Protein AF-A0A8X7Z4W2-F1 (afdb_monomer)

pLDDT: mean 73.92, std 24.06, range [31.31, 98.19]

Sequence (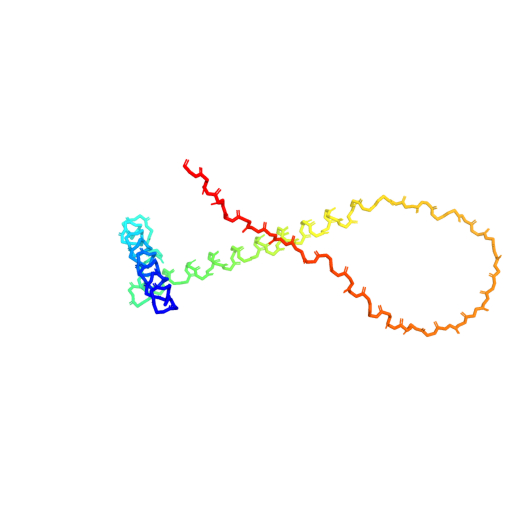113 aa):
MQLTQILNQLEAEKRHSEALNQMRKSSRSQCWWEAPVEELGLQELEQLRDALEELKRRLTKQTNKILIESSSSLPFLPVNGTGQIGNFETKPEICVASTLPHVNNFGYGHGIF

Mean predicted aligned error: 17.91 Å

Organism: Populus tomentosa (NCBI:txid118781)

Structure (mmCIF, N/CA/C/O backbone):
data_AF-A0A8X7Z4W2-F1
#
_entry.id   AF-A0A8X7Z4W2-F1
#
loop_
_atom_site.group_PDB
_atom_site.id
_atom_site.type_symbol
_atom_site.label_atom_id
_atom_site.label_alt_id
_atom_site.label_comp_id
_atom_site.label_asym_id
_atom_site.label_entity_id
_atom_site.label_seq_id
_atom_site.pdbx_PDB_ins_code
_atom_site.Cartn_x
_atom_site.Cartn_y
_atom_site.Cartn_z
_atom_site.occupancy
_atom_site.B_iso_or_equiv
_atom_site.auth_seq_id
_atom_site.auth_comp_id
_atom_site.auth_asym_id
_atom_site.auth_atom_id
_atom_site.pdbx_PDB_model_num
ATOM 1 N N . MET A 1 1 ? 18.623 14.164 30.784 1.00 75.12 1 MET A N 1
ATOM 2 C CA . MET A 1 1 ? 18.658 14.660 29.388 1.00 75.12 1 MET A CA 1
ATOM 3 C C . MET A 1 1 ? 18.141 13.636 28.370 1.00 75.12 1 MET A C 1
ATOM 5 O O . MET A 1 1 ? 17.363 14.032 27.517 1.00 75.12 1 MET A O 1
ATOM 9 N N . GLN A 1 2 ? 18.477 12.340 28.460 1.00 90.56 2 GLN A N 1
ATOM 10 C CA . GLN A 1 2 ? 18.011 11.319 27.494 1.00 90.56 2 GLN A CA 1
ATOM 11 C C . GLN A 1 2 ? 16.482 11.137 27.442 1.00 90.56 2 GLN A C 1
ATOM 13 O O . GLN A 1 2 ? 15.910 11.058 26.362 1.00 90.56 2 GLN A O 1
ATOM 18 N N . LEU A 1 3 ? 15.804 11.136 28.596 1.00 94.12 3 LEU A N 1
ATOM 19 C CA . LEU A 1 3 ? 14.343 10.990 28.655 1.00 94.12 3 LEU A CA 1
ATOM 20 C C . LEU A 1 3 ? 13.613 12.094 27.873 1.00 94.12 3 LEU A C 1
ATOM 22 O O . LEU A 1 3 ? 12.699 11.807 27.112 1.00 94.12 3 LEU A O 1
ATOM 26 N N . THR A 1 4 ? 14.052 13.346 28.016 1.00 94.81 4 THR A N 1
ATOM 27 C CA . THR A 1 4 ? 13.481 14.492 27.294 1.00 94.81 4 THR A CA 1
ATOM 28 C C . THR A 1 4 ? 13.652 14.351 25.782 1.00 94.81 4 THR A C 1
ATOM 30 O O . THR A 1 4 ? 12.727 14.641 25.035 1.00 94.81 4 THR A O 1
ATOM 33 N N . GLN A 1 5 ? 14.803 13.855 25.320 1.00 95.25 5 GLN A N 1
ATOM 34 C CA . GLN A 1 5 ? 15.042 13.608 23.894 1.00 95.25 5 GLN A CA 1
ATOM 35 C C . GLN A 1 5 ? 14.122 12.508 23.347 1.00 95.25 5 GLN A C 1
ATOM 37 O O . GLN A 1 5 ? 13.522 12.685 22.290 1.00 95.25 5 GLN A O 1
ATOM 42 N N . ILE A 1 6 ? 13.958 11.406 24.087 1.00 96.31 6 ILE A N 1
ATOM 43 C CA . ILE A 1 6 ? 13.056 10.305 23.711 1.00 96.31 6 ILE A CA 1
ATOM 44 C C . ILE A 1 6 ? 11.598 10.784 23.666 1.00 96.31 6 ILE A C 1
ATOM 46 O O . ILE A 1 6 ? 10.873 10.451 22.731 1.00 96.31 6 ILE A O 1
ATOM 50 N N . LEU A 1 7 ? 11.173 11.599 24.637 1.00 96.75 7 LEU A N 1
ATOM 51 C CA . LEU A 1 7 ? 9.829 12.184 24.657 1.00 96.75 7 LEU A CA 1
ATOM 52 C C . LEU A 1 7 ? 9.586 13.105 23.457 1.00 96.75 7 LEU A C 1
ATOM 54 O O . LEU A 1 7 ? 8.542 12.998 22.819 1.00 96.75 7 LEU A O 1
ATOM 58 N N . ASN A 1 8 ? 10.559 13.948 23.107 1.00 96.25 8 ASN A N 1
ATOM 59 C CA . ASN A 1 8 ? 10.460 14.816 21.934 1.00 96.25 8 ASN A CA 1
ATOM 60 C C . ASN A 1 8 ? 10.357 14.004 20.633 1.00 96.25 8 ASN A C 1
ATOM 62 O O . ASN A 1 8 ? 9.542 14.333 19.774 1.00 96.25 8 ASN A O 1
ATOM 66 N N . GLN A 1 9 ? 11.137 12.925 20.493 1.00 96.81 9 GLN A N 1
ATOM 67 C CA . GLN A 1 9 ? 11.053 12.040 19.326 1.00 96.81 9 GLN A CA 1
ATOM 68 C C . GLN A 1 9 ? 9.685 11.353 19.237 1.00 96.81 9 GLN A C 1
ATOM 70 O O . GLN A 1 9 ? 9.102 11.277 18.158 1.00 96.81 9 GLN A O 1
ATOM 75 N N . LEU A 1 10 ? 9.152 10.885 20.370 1.00 97.00 10 LEU A N 1
ATOM 76 C CA . LEU A 1 10 ? 7.825 10.277 20.428 1.00 97.00 10 LEU A CA 1
ATOM 77 C C . LEU A 1 10 ? 6.729 11.278 20.040 1.00 97.00 10 LEU A C 1
ATOM 79 O O . LEU A 1 10 ? 5.802 10.932 19.312 1.00 97.00 10 LEU A O 1
ATOM 83 N N . GLU A 1 11 ? 6.829 12.523 20.507 1.00 97.38 11 GLU A N 1
ATOM 84 C CA . GLU A 1 11 ? 5.876 13.572 20.154 1.00 97.38 11 GLU A CA 1
ATOM 85 C C . GLU A 1 11 ? 5.963 13.945 18.667 1.00 97.38 11 GLU A C 1
ATOM 87 O O . GLU A 1 11 ? 4.927 14.117 18.019 1.00 97.38 11 GLU A O 1
ATOM 92 N N . ALA A 1 12 ? 7.173 14.020 18.107 1.00 97.06 12 ALA A N 1
ATOM 93 C CA . ALA A 1 12 ? 7.377 14.244 16.679 1.00 97.06 12 ALA A CA 1
ATOM 94 C C . ALA A 1 12 ? 6.749 13.119 15.842 1.00 97.06 12 ALA A C 1
ATOM 96 O O . ALA A 1 12 ? 5.997 13.400 14.909 1.00 97.06 12 ALA A O 1
ATOM 97 N N . GLU A 1 13 ? 6.969 11.858 16.225 1.00 97.62 13 GLU A N 1
ATOM 98 C CA . GLU A 1 13 ? 6.376 10.701 15.548 1.00 97.62 13 GLU A CA 1
ATOM 99 C C . GLU A 1 13 ? 4.845 10.703 15.661 1.00 97.62 13 GLU A C 1
ATOM 101 O O . GLU A 1 13 ? 4.135 10.442 14.688 1.00 97.62 13 GLU A O 1
ATOM 106 N N . LYS A 1 14 ? 4.307 11.086 16.827 1.00 97.25 14 LYS A N 1
ATOM 107 C CA . LYS A 1 14 ? 2.862 11.253 17.021 1.00 97.25 14 LYS A CA 1
ATOM 108 C C . LYS A 1 14 ? 2.294 12.311 16.073 1.00 97.25 14 LYS A C 1
ATOM 110 O O . LYS A 1 14 ? 1.283 12.052 15.423 1.00 97.25 14 LYS A O 1
ATOM 115 N N . ARG A 1 15 ? 2.930 13.485 15.977 1.00 97.38 15 ARG A N 1
ATOM 116 C CA . ARG A 1 15 ? 2.488 14.554 15.063 1.00 97.38 15 ARG A CA 1
ATOM 117 C C . ARG A 1 15 ? 2.584 14.132 13.602 1.00 97.38 15 ARG A C 1
ATOM 119 O O . ARG A 1 15 ? 1.684 14.436 12.825 1.00 97.38 15 ARG A O 1
ATOM 126 N N . HIS A 1 16 ? 3.638 13.409 13.238 1.00 96.56 16 HIS A N 1
ATOM 127 C CA . HIS A 1 16 ? 3.809 12.877 11.892 1.00 96.56 16 HIS A CA 1
ATOM 128 C C . HIS A 1 16 ? 2.702 11.872 11.535 1.00 96.56 16 HIS A C 1
ATOM 130 O O . HIS A 1 16 ? 2.050 12.007 10.500 1.00 96.56 16 HIS A O 1
ATOM 136 N N . SER A 1 17 ? 2.411 10.928 12.433 1.00 95.00 17 SER A N 1
ATOM 137 C CA . SER A 1 17 ? 1.306 9.975 12.280 1.00 95.00 17 SER A CA 1
ATOM 138 C C . SER A 1 17 ? -0.053 10.674 12.142 1.00 95.00 17 SER A C 1
ATOM 140 O O . SER A 1 17 ? -0.857 10.328 11.274 1.00 95.00 17 SER A O 1
ATOM 142 N N . GLU A 1 18 ? -0.299 11.714 12.943 1.00 96.75 18 GLU A N 1
ATOM 143 C CA . GLU A 1 18 ? -1.526 12.507 12.861 1.00 96.75 18 GLU A CA 1
ATOM 144 C C . GLU A 1 18 ? -1.654 13.240 11.518 1.00 96.75 18 GLU A C 1
ATOM 146 O O . GLU A 1 18 ? -2.720 13.188 10.900 1.00 96.75 18 GLU A O 1
ATOM 151 N N . ALA A 1 19 ? -0.571 13.839 11.014 1.00 94.94 19 ALA A N 1
ATOM 152 C CA . ALA A 1 19 ? -0.548 14.483 9.702 1.00 94.94 19 ALA A CA 1
ATOM 153 C C . ALA A 1 19 ? -0.856 13.492 8.568 1.00 94.94 19 ALA A C 1
ATOM 155 O O . ALA A 1 19 ? -1.721 13.763 7.733 1.00 94.94 19 ALA A O 1
ATOM 156 N N . LEU A 1 20 ? -0.227 12.311 8.576 1.00 91.19 20 LEU A N 1
ATOM 157 C CA . LEU A 1 20 ? -0.498 11.254 7.595 1.00 91.19 20 LEU A CA 1
ATOM 158 C C . LEU A 1 20 ? -1.958 10.789 7.640 1.00 91.19 20 LEU A C 1
ATOM 160 O O . LEU A 1 20 ? -2.583 10.576 6.600 1.00 91.19 20 LEU A O 1
ATOM 164 N N . ASN A 1 21 ? -2.528 10.662 8.839 1.00 89.69 21 ASN A N 1
ATOM 165 C CA . ASN A 1 21 ? -3.929 10.296 8.999 1.00 89.69 21 ASN A CA 1
ATOM 166 C C . ASN A 1 21 ? -4.871 11.373 8.435 1.00 89.69 21 ASN A C 1
ATOM 168 O O . ASN A 1 21 ? -5.873 11.040 7.805 1.00 89.69 21 ASN A O 1
ATOM 172 N N . GLN A 1 22 ? -4.557 12.658 8.625 1.00 90.94 22 GLN A N 1
ATOM 173 C CA . GLN A 1 22 ? -5.346 13.748 8.042 1.00 90.94 22 GLN A CA 1
ATOM 174 C C . GLN A 1 22 ? -5.242 13.789 6.518 1.00 90.94 22 GLN A C 1
ATOM 176 O O . GLN A 1 22 ? -6.257 13.975 5.843 1.00 90.94 22 GLN A O 1
ATOM 181 N N . MET A 1 23 ? -4.046 13.556 5.971 1.00 88.06 23 MET A N 1
ATOM 182 C CA . MET A 1 23 ? -3.856 13.431 4.526 1.00 88.06 23 MET A CA 1
ATOM 183 C C . MET A 1 23 ? -4.736 12.313 3.963 1.00 88.06 23 MET A C 1
ATOM 185 O O . MET A 1 23 ? -5.540 12.592 3.081 1.00 88.06 23 MET A O 1
ATOM 189 N N . ARG A 1 24 ? -4.688 11.110 4.559 1.00 85.38 24 ARG A N 1
ATOM 190 C CA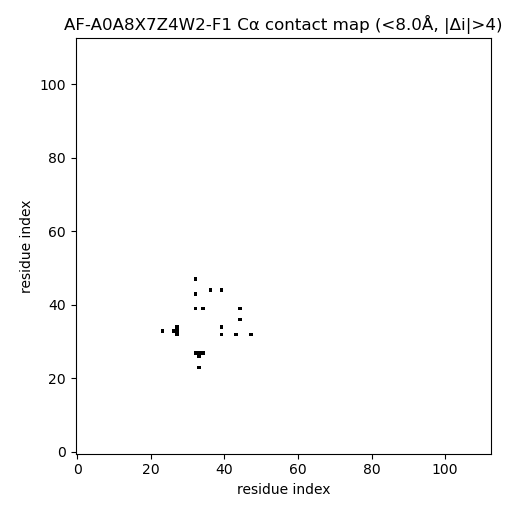 . ARG A 1 24 ? -5.517 9.956 4.158 1.00 85.38 24 ARG A CA 1
ATOM 191 C C . ARG A 1 24 ? -7.019 10.241 4.231 1.00 85.38 24 ARG A C 1
ATOM 193 O O . ARG A 1 24 ? -7.793 9.840 3.369 1.00 85.38 24 ARG A O 1
ATOM 200 N N . LYS A 1 25 ? -7.470 10.925 5.286 1.00 85.69 25 LYS A N 1
ATOM 201 C CA . LYS A 1 25 ? -8.886 11.307 5.422 1.00 85.69 25 LYS A CA 1
ATOM 202 C C . LYS A 1 25 ? -9.322 12.274 4.323 1.00 85.69 25 LYS A C 1
ATOM 204 O O . LYS A 1 25 ? -10.443 12.163 3.836 1.00 85.69 25 LYS A O 1
ATOM 209 N N . SER A 1 26 ? -8.446 13.200 3.944 1.00 86.00 26 SER A N 1
ATOM 210 C CA . SER A 1 26 ? -8.728 14.209 2.919 1.00 86.00 26 SER A CA 1
ATOM 211 C C . SER A 1 26 ? -8.791 13.588 1.520 1.00 86.00 26 SER A C 1
ATOM 213 O O . SER A 1 26 ? -9.690 13.898 0.736 1.00 86.00 26 SER A O 1
ATOM 215 N N . SER A 1 27 ? -7.880 12.663 1.225 1.00 83.31 27 SER A N 1
ATOM 216 C CA . SER A 1 27 ? -7.771 11.969 -0.061 1.00 83.31 27 SER A CA 1
ATOM 217 C C . SER A 1 27 ? -8.824 10.883 -0.278 1.00 83.31 27 SER A C 1
ATOM 219 O O . SER A 1 27 ? -9.168 10.615 -1.425 1.00 83.31 27 SER A O 1
ATOM 221 N N . ARG A 1 28 ? -9.427 10.316 0.778 1.00 78.94 28 ARG A N 1
ATOM 222 C CA . ARG A 1 28 ? -10.489 9.291 0.660 1.00 78.94 28 ARG A CA 1
ATOM 223 C C . ARG A 1 28 ? -11.690 9.737 -0.183 1.00 78.94 28 ARG A C 1
ATOM 225 O O . ARG A 1 28 ? -12.360 8.909 -0.786 1.00 78.94 28 ARG A O 1
ATOM 232 N N . SER A 1 29 ? -11.958 11.042 -0.245 1.00 78.06 29 SER A N 1
ATOM 233 C CA . SER A 1 29 ? -13.017 11.603 -1.100 1.00 78.06 29 SER A CA 1
ATOM 234 C C . SER A 1 29 ? -12.665 11.620 -2.596 1.00 78.06 29 SER A C 1
ATOM 236 O O . SER A 1 29 ? -13.558 11.704 -3.434 1.00 78.06 29 SER A O 1
ATOM 238 N N . GLN A 1 30 ? -11.375 11.545 -2.930 1.00 83.31 30 GLN A N 1
ATOM 239 C CA . GLN A 1 30 ? -10.835 11.695 -4.285 1.00 83.31 30 GLN A CA 1
ATOM 240 C C . GLN A 1 30 ? -10.248 10.386 -4.836 1.00 83.31 30 GLN A C 1
ATOM 242 O O . GLN A 1 30 ? -10.220 10.187 -6.049 1.00 83.31 30 GLN A O 1
ATOM 247 N N . CYS A 1 31 ? -9.806 9.487 -3.955 1.00 89.00 31 CYS A N 1
ATOM 248 C CA . CYS A 1 31 ? -9.111 8.250 -4.288 1.00 89.00 31 CYS A CA 1
ATOM 249 C C . CYS A 1 31 ? -9.796 7.059 -3.609 1.00 89.00 31 CYS A C 1
ATOM 251 O O . CYS A 1 31 ? -9.581 6.798 -2.427 1.00 89.00 31 CYS A O 1
ATOM 253 N N . TRP A 1 32 ? -10.589 6.301 -4.368 1.00 91.06 32 TRP A N 1
ATOM 254 C CA . TRP A 1 32 ? -11.290 5.115 -3.855 1.00 91.06 32 TRP A CA 1
ATOM 255 C C . TRP A 1 32 ? -10.330 4.040 -3.313 1.00 91.06 32 TRP A C 1
ATOM 257 O O . TRP A 1 32 ? -10.630 3.402 -2.311 1.00 91.06 32 TRP A O 1
ATOM 267 N N . TRP A 1 33 ? -9.138 3.894 -3.906 1.00 91.69 33 TRP A N 1
ATOM 268 C CA . TRP A 1 33 ? -8.128 2.900 -3.512 1.00 91.69 33 TRP A CA 1
ATOM 269 C C . TRP A 1 33 ? -7.468 3.187 -2.152 1.00 91.69 33 TRP A C 1
ATOM 271 O O . TRP A 1 33 ? -6.709 2.358 -1.655 1.00 91.69 33 TRP A O 1
ATOM 281 N N . GLU A 1 34 ? -7.740 4.346 -1.545 1.00 90.25 34 GLU A N 1
ATOM 282 C CA . GLU A 1 34 ? -7.269 4.691 -0.199 1.00 90.25 34 GLU A CA 1
ATOM 283 C C . GLU A 1 34 ? -8.208 4.217 0.922 1.00 90.25 34 GLU A C 1
ATOM 285 O O . GLU A 1 34 ? -7.899 4.390 2.107 1.00 90.25 34 GLU A O 1
ATOM 290 N N . ALA A 1 35 ? -9.354 3.624 0.573 1.00 88.75 35 ALA A N 1
ATOM 291 C CA . ALA A 1 35 ? -10.212 2.957 1.542 1.00 88.75 35 ALA A CA 1
ATOM 292 C C . ALA A 1 35 ? -9.507 1.728 2.161 1.00 88.75 35 ALA A C 1
ATOM 294 O O . ALA A 1 35 ? -8.621 1.136 1.536 1.00 88.75 35 ALA A O 1
ATOM 295 N N . PRO A 1 36 ? -9.871 1.332 3.397 1.00 87.50 36 PRO A N 1
ATOM 296 C CA . PRO A 1 36 ? -9.420 0.072 3.984 1.00 87.50 36 PRO A CA 1
ATOM 297 C C . PRO A 1 36 ? -9.683 -1.111 3.049 1.00 87.50 36 PRO A C 1
ATOM 299 O O . PRO A 1 36 ? -10.698 -1.145 2.358 1.00 87.50 36 PRO A O 1
ATOM 302 N N . VAL 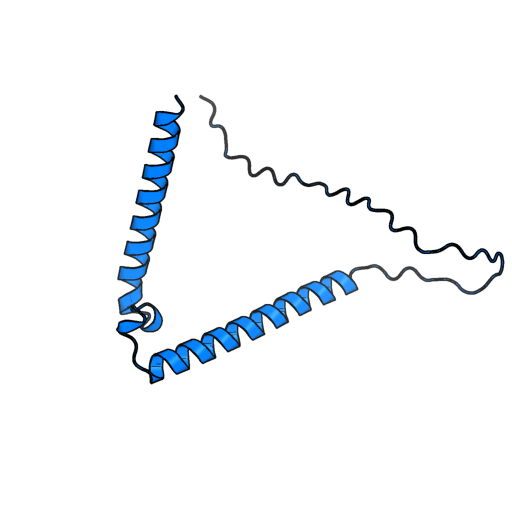A 1 37 ? -8.789 -2.101 3.054 1.00 90.00 37 VAL A N 1
ATOM 303 C CA . VAL A 1 37 ? -8.880 -3.273 2.164 1.00 90.00 37 VAL A CA 1
ATOM 304 C C . VAL A 1 37 ? -10.181 -4.044 2.392 1.00 90.00 37 VAL A C 1
ATOM 306 O O . VAL A 1 37 ? -10.743 -4.594 1.452 1.00 90.00 37 VAL A O 1
ATOM 309 N N . GLU A 1 38 ? -10.684 -4.041 3.624 1.00 92.88 38 GLU A N 1
ATOM 310 C CA . GLU A 1 38 ? -11.939 -4.676 4.025 1.00 92.88 38 GLU A CA 1
ATOM 311 C C . GLU A 1 38 ? -13.180 -3.984 3.441 1.00 92.88 38 GLU A C 1
ATOM 313 O O . GLU A 1 38 ? -14.254 -4.581 3.401 1.00 92.88 38 GLU A O 1
ATOM 318 N N . GLU A 1 39 ? -13.044 -2.728 3.013 1.00 92.44 39 GLU A N 1
ATOM 319 C CA . GLU A 1 39 ? -14.119 -1.939 2.413 1.00 92.44 39 GLU A CA 1
ATOM 320 C C . GLU A 1 39 ? -14.088 -1.956 0.876 1.00 92.44 39 GLU A C 1
ATOM 322 O O . GLU A 1 39 ? -15.046 -1.502 0.252 1.00 92.44 39 GLU A O 1
ATOM 327 N N . LEU A 1 40 ? -13.014 -2.472 0.266 1.00 93.31 40 LEU A N 1
ATOM 328 C CA . LEU A 1 40 ? -12.877 -2.560 -1.186 1.00 93.31 40 LEU A CA 1
ATOM 329 C C . LEU A 1 40 ? -13.594 -3.799 -1.734 1.00 93.31 40 LEU A C 1
ATOM 331 O O . LEU A 1 40 ? -13.449 -4.914 -1.228 1.00 93.31 40 LEU A O 1
ATOM 335 N N . GLY A 1 41 ? -14.340 -3.619 -2.821 1.00 95.81 41 GLY A N 1
ATOM 336 C CA . GLY A 1 41 ? -14.951 -4.717 -3.561 1.00 95.81 41 GLY A CA 1
ATOM 337 C C . GLY A 1 41 ? -13.915 -5.561 -4.311 1.00 95.81 41 GLY A C 1
ATOM 338 O O . GLY A 1 41 ? -12.824 -5.098 -4.642 1.00 95.81 41 GLY A O 1
ATOM 339 N N . LEU A 1 42 ? -14.273 -6.803 -4.658 1.00 96.12 42 LEU A N 1
ATOM 340 C CA . LEU A 1 42 ? -13.377 -7.710 -5.392 1.00 96.12 42 LEU A CA 1
ATOM 341 C C . LEU A 1 42 ? -12.843 -7.083 -6.690 1.00 96.12 42 LEU A C 1
ATOM 343 O O . LEU A 1 42 ? -11.647 -7.133 -6.955 1.00 96.12 42 LEU A O 1
ATOM 347 N N . GLN A 1 43 ? -13.718 -6.444 -7.466 1.00 96.25 43 GLN A N 1
ATOM 348 C CA . GLN A 1 43 ? -13.333 -5.791 -8.717 1.00 96.25 43 GLN A CA 1
ATOM 349 C C . GLN A 1 43 ? -12.340 -4.638 -8.490 1.00 96.25 43 GLN A C 1
ATOM 351 O O . GLN A 1 43 ? -11.395 -4.475 -9.257 1.00 96.25 43 GLN A O 1
ATOM 356 N N . GLU A 1 44 ? -12.541 -3.840 -7.442 1.00 95.56 44 GLU A N 1
ATOM 357 C CA . GLU A 1 44 ? -11.649 -2.731 -7.085 1.00 95.56 44 GLU A CA 1
ATOM 358 C C . GLU A 1 44 ? -10.271 -3.256 -6.670 1.00 95.56 44 GLU A C 1
ATOM 360 O O . GLU A 1 44 ? -9.245 -2.719 -7.085 1.00 95.56 44 GLU A O 1
ATOM 365 N N . LEU A 1 45 ? -10.239 -4.357 -5.915 1.00 96.38 45 LEU A N 1
ATOM 366 C CA . LEU A 1 45 ? -9.006 -5.037 -5.523 1.00 96.38 45 LEU A CA 1
ATOM 367 C C . LEU A 1 45 ? -8.247 -5.605 -6.726 1.00 96.38 45 LEU A C 1
ATOM 369 O O . LEU A 1 45 ? -7.025 -5.475 -6.796 1.00 96.38 45 LEU A O 1
ATOM 373 N N . GLU A 1 46 ? -8.946 -6.208 -7.687 1.00 97.31 46 GLU A N 1
ATOM 374 C CA . GLU A 1 46 ? -8.3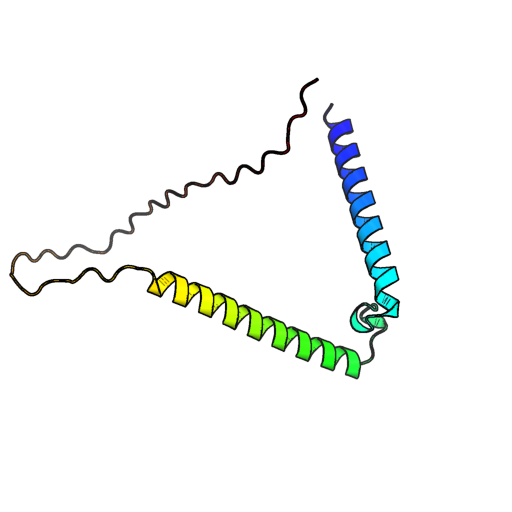38 -6.700 -8.927 1.00 97.31 46 GLU A CA 1
ATOM 375 C C . GLU A 1 46 ? -7.751 -5.555 -9.756 1.00 97.31 46 GLU A C 1
ATOM 377 O O . GLU A 1 46 ? -6.598 -5.632 -10.181 1.00 97.31 46 GLU A O 1
ATOM 382 N N . GLN A 1 47 ? -8.492 -4.454 -9.909 1.00 96.75 47 GLN A N 1
ATOM 383 C CA . GLN A 1 47 ? -8.001 -3.258 -10.596 1.00 96.75 47 GLN A CA 1
ATOM 384 C C . GLN A 1 47 ? -6.776 -2.659 -9.897 1.00 96.75 47 GLN A C 1
ATOM 386 O O . GLN A 1 47 ? -5.804 -2.285 -10.558 1.00 96.75 47 GLN A O 1
ATOM 391 N N . LEU A 1 48 ? -6.796 -2.589 -8.562 1.00 96.25 48 LEU A N 1
ATOM 392 C CA . LEU A 1 48 ? -5.678 -2.081 -7.774 1.00 96.25 48 LEU A CA 1
ATOM 393 C C . LEU A 1 48 ? -4.441 -2.976 -7.913 1.00 96.25 48 LEU A C 1
ATOM 395 O O . LEU A 1 48 ? -3.338 -2.466 -8.119 1.00 96.25 48 LEU A O 1
ATOM 399 N N . ARG A 1 49 ? -4.611 -4.302 -7.855 1.00 96.56 49 ARG A N 1
ATOM 400 C CA . ARG A 1 49 ? -3.531 -5.272 -8.084 1.00 96.56 49 ARG A CA 1
ATOM 401 C C . ARG A 1 49 ? -2.879 -5.046 -9.445 1.00 96.56 49 ARG A C 1
ATOM 403 O O . ARG A 1 49 ? -1.658 -4.914 -9.517 1.00 96.56 49 ARG A O 1
ATOM 410 N N . ASP A 1 50 ? -3.682 -4.974 -10.501 1.00 97.94 50 ASP A N 1
ATOM 411 C CA . ASP A 1 50 ? -3.177 -4.844 -11.869 1.00 97.94 50 ASP A CA 1
ATOM 412 C C . ASP A 1 50 ? -2.443 -3.507 -12.066 1.00 97.94 50 ASP A C 1
ATOM 414 O O . ASP A 1 50 ? -1.373 -3.457 -12.681 1.00 97.94 50 ASP A O 1
ATOM 418 N N . ALA A 1 51 ? -2.961 -2.421 -11.480 1.00 96.75 51 ALA A N 1
ATOM 419 C CA . ALA A 1 51 ? -2.312 -1.112 -11.496 1.00 96.75 51 ALA A CA 1
ATOM 420 C C . ALA A 1 51 ? -0.953 -1.121 -10.770 1.00 96.75 51 ALA A C 1
ATOM 422 O O . ALA A 1 51 ? 0.029 -0.569 -11.279 1.00 96.75 51 ALA A O 1
ATOM 423 N N . LEU A 1 52 ? -0.872 -1.771 -9.604 1.00 97.00 52 LEU A N 1
ATOM 424 C CA . LEU A 1 52 ? 0.372 -1.926 -8.843 1.00 97.00 52 LEU A CA 1
ATOM 425 C C . LEU A 1 52 ? 1.405 -2.780 -9.588 1.00 97.00 52 LEU A C 1
ATOM 427 O O . LEU A 1 52 ? 2.600 -2.467 -9.567 1.00 97.00 52 LEU A O 1
ATOM 431 N N . GLU A 1 53 ? 0.967 -3.831 -10.278 1.00 98.19 53 GLU A N 1
ATOM 432 C CA . GLU A 1 53 ? 1.849 -4.659 -11.097 1.00 98.19 53 GLU A CA 1
ATOM 433 C C . GLU A 1 53 ? 2.408 -3.880 -12.299 1.00 98.19 53 GLU A C 1
ATOM 435 O O . GLU A 1 53 ? 3.610 -3.948 -12.583 1.00 98.19 53 GLU A O 1
ATOM 440 N N . GLU A 1 54 ? 1.575 -3.067 -12.958 1.00 97.94 54 GLU A N 1
ATOM 441 C CA . GLU A 1 54 ? 2.020 -2.150 -14.015 1.00 97.94 54 GLU A CA 1
ATOM 442 C C . GLU A 1 54 ? 3.065 -1.162 -13.483 1.00 97.94 54 GLU A C 1
ATOM 444 O O . GLU A 1 54 ? 4.119 -0.955 -14.088 1.00 97.94 54 GLU A O 1
ATOM 449 N N . LEU A 1 55 ? 2.793 -0.557 -12.322 1.00 97.25 55 LEU A N 1
ATOM 450 C CA . LEU A 1 55 ? 3.699 0.401 -11.701 1.00 97.25 55 LEU A CA 1
ATOM 451 C C . LEU A 1 55 ? 5.058 -0.241 -11.415 1.00 97.25 55 LEU A C 1
ATOM 453 O O . LEU A 1 55 ? 6.093 0.311 -11.798 1.00 97.25 55 LEU A O 1
ATOM 457 N N . LYS A 1 56 ? 5.067 -1.438 -10.818 1.00 97.31 56 LYS A N 1
ATOM 458 C CA . LYS A 1 56 ? 6.294 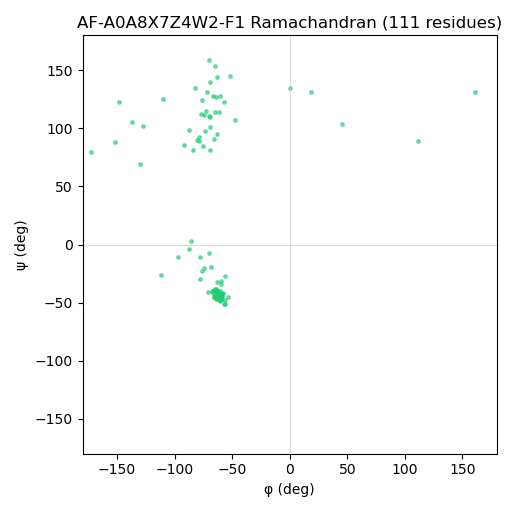-2.201 -10.561 1.00 97.31 56 LYS A CA 1
ATOM 459 C C . LYS A 1 56 ? 7.076 -2.445 -11.851 1.00 97.31 56 LYS A C 1
ATOM 461 O O . LYS A 1 56 ? 8.274 -2.170 -11.901 1.00 97.31 56 LYS A O 1
ATOM 466 N N . ARG A 1 57 ? 6.403 -2.899 -12.913 1.00 97.38 57 ARG A N 1
ATOM 467 C CA . ARG A 1 57 ? 7.021 -3.138 -14.226 1.00 97.38 57 ARG A CA 1
ATOM 468 C C . ARG A 1 57 ? 7.653 -1.870 -14.800 1.00 97.38 57 ARG A C 1
ATOM 470 O O . ARG A 1 57 ? 8.786 -1.919 -15.288 1.00 97.38 57 ARG A O 1
ATOM 477 N N . ARG A 1 58 ? 6.958 -0.730 -14.724 1.00 96.94 58 ARG A N 1
ATOM 478 C CA . ARG A 1 58 ? 7.477 0.569 -15.187 1.00 96.94 58 ARG A CA 1
ATOM 479 C C . ARG A 1 58 ? 8.716 0.999 -14.414 1.00 96.94 58 ARG A C 1
ATOM 481 O O . ARG A 1 58 ? 9.695 1.405 -15.038 1.00 96.94 58 ARG A O 1
ATOM 488 N N . LEU A 1 59 ? 8.698 0.860 -13.090 1.00 95.88 59 LEU A N 1
ATOM 489 C CA . LEU A 1 59 ? 9.840 1.198 -12.244 1.00 95.88 59 LEU A CA 1
ATOM 490 C C . LEU A 1 59 ? 11.046 0.308 -12.550 1.00 95.88 59 LEU A C 1
ATOM 492 O O . LEU A 1 59 ? 12.129 0.831 -12.788 1.00 95.88 59 LEU A O 1
ATOM 496 N N . THR A 1 60 ? 10.867 -1.012 -12.662 1.00 95.06 60 THR A N 1
ATOM 497 C CA . THR A 1 60 ? 11.958 -1.923 -13.049 1.00 95.06 60 THR A CA 1
ATOM 498 C C . THR A 1 60 ? 12.542 -1.556 -14.414 1.00 95.06 60 THR A C 1
ATOM 500 O O . THR A 1 60 ? 13.761 -1.513 -14.577 1.00 95.06 60 THR A O 1
ATOM 503 N N . LYS A 1 61 ? 11.693 -1.222 -15.395 1.00 94.75 61 LYS A N 1
ATOM 504 C CA . LYS A 1 61 ? 12.150 -0.754 -16.711 1.00 94.75 61 LYS A CA 1
ATOM 505 C C . LYS A 1 61 ? 12.953 0.547 -16.605 1.00 94.75 61 LYS A C 1
ATOM 507 O O . LYS A 1 61 ? 13.977 0.677 -17.271 1.00 94.75 61 LYS A O 1
ATOM 512 N N . GLN A 1 62 ? 12.512 1.494 -15.778 1.00 93.75 62 GLN A N 1
ATOM 513 C CA . GLN A 1 62 ? 13.207 2.762 -15.560 1.00 93.75 62 GLN A CA 1
ATOM 514 C C . GLN A 1 62 ? 14.561 2.559 -14.870 1.00 93.75 62 GLN A C 1
ATOM 516 O O . GLN A 1 62 ? 15.554 3.116 -15.330 1.00 93.75 62 GLN A O 1
ATOM 521 N N . THR A 1 63 ? 14.627 1.728 -13.828 1.00 91.19 63 THR A N 1
ATOM 522 C CA . THR A 1 63 ? 15.881 1.376 -13.148 1.00 91.19 63 THR A CA 1
ATOM 523 C C . THR A 1 63 ? 16.867 0.714 -14.108 1.00 91.19 63 THR A C 1
ATOM 525 O O . THR A 1 63 ? 18.024 1.121 -14.165 1.00 91.19 63 THR A O 1
ATOM 528 N N . ASN A 1 64 ? 16.408 -0.240 -14.924 1.00 89.62 64 ASN A N 1
ATOM 529 C CA . ASN A 1 64 ? 17.253 -0.887 -15.931 1.00 89.62 64 ASN A CA 1
ATOM 530 C C . ASN A 1 64 ? 17.765 0.111 -16.973 1.00 89.62 64 ASN A C 1
ATOM 532 O O . ASN A 1 64 ? 18.929 0.055 -17.355 1.00 89.62 64 ASN A O 1
ATOM 536 N N . LYS A 1 65 ? 16.917 1.051 -17.407 1.00 89.19 65 LYS A N 1
ATOM 537 C CA . LYS A 1 65 ? 17.323 2.107 -18.338 1.00 89.19 65 LYS A CA 1
ATOM 538 C C . LYS A 1 65 ? 18.446 2.967 -17.751 1.00 89.19 65 LYS A C 1
ATOM 540 O O . LYS A 1 65 ? 19.461 3.147 -18.410 1.00 89.19 65 LYS A O 1
ATOM 545 N N . ILE A 1 66 ? 18.291 3.425 -16.507 1.00 89.00 66 ILE A N 1
ATOM 546 C CA . ILE A 1 66 ? 19.307 4.233 -15.812 1.00 89.00 66 ILE A CA 1
ATOM 547 C C . ILE A 1 66 ? 20.618 3.450 -15.660 1.00 89.00 66 ILE A C 1
ATOM 549 O O . ILE A 1 66 ? 21.690 4.002 -15.888 1.00 89.00 66 ILE A O 1
ATOM 553 N N . LEU A 1 67 ? 20.549 2.159 -15.319 1.00 84.94 67 LEU A N 1
ATOM 554 C CA . LEU A 1 67 ? 21.734 1.305 -15.205 1.00 84.94 67 LEU A CA 1
ATOM 555 C C . LEU A 1 67 ? 22.476 1.175 -16.545 1.00 84.94 67 LEU A C 1
ATOM 557 O O . LEU A 1 67 ? 23.698 1.314 -16.587 1.00 84.94 67 LEU A O 1
ATOM 561 N N . ILE A 1 68 ? 21.752 0.940 -17.642 1.00 80.31 68 ILE A N 1
ATOM 562 C CA . ILE A 1 68 ? 22.334 0.828 -18.988 1.00 80.31 68 ILE A CA 1
ATOM 563 C C . ILE A 1 68 ? 22.936 2.168 -19.429 1.00 80.31 68 ILE A C 1
ATOM 565 O O . ILE A 1 68 ? 24.074 2.195 -19.894 1.00 80.31 68 ILE A O 1
ATOM 569 N N . GLU A 1 69 ? 22.223 3.280 -19.231 1.00 75.25 69 GLU A N 1
ATOM 570 C CA . GLU A 1 69 ? 22.711 4.631 -19.539 1.00 75.25 69 GLU A CA 1
ATOM 571 C C . GLU A 1 69 ? 23.991 4.947 -18.742 1.00 75.25 69 GLU A C 1
ATOM 573 O O . GLU A 1 69 ? 24.995 5.365 -19.322 1.00 75.25 69 GLU A O 1
ATOM 578 N N . SER A 1 70 ? 24.021 4.623 -17.445 1.00 68.31 70 SER A N 1
ATOM 579 C CA . SER A 1 70 ? 25.213 4.759 -16.597 1.00 68.31 70 SER A CA 1
ATOM 580 C C . SER A 1 70 ? 26.383 3.874 -17.046 1.00 68.31 70 SER A C 1
ATOM 582 O O . SER A 1 70 ? 27.535 4.263 -16.871 1.00 68.31 70 SER A O 1
ATOM 584 N N . SER A 1 71 ? 26.110 2.700 -17.621 1.00 60.22 71 SER A N 1
ATOM 585 C CA . SER A 1 71 ? 27.132 1.771 -18.134 1.00 60.22 71 SER A CA 1
ATOM 586 C C . SER A 1 71 ? 27.691 2.218 -19.491 1.00 60.22 71 SER A C 1
ATOM 588 O O . SER A 1 71 ? 28.852 1.970 -19.802 1.00 60.22 71 SER A O 1
ATOM 590 N N . SER A 1 72 ? 26.872 2.906 -20.293 1.00 59.12 72 SER A N 1
ATOM 591 C CA . SER A 1 72 ? 27.245 3.445 -21.609 1.00 59.12 72 SER A CA 1
ATOM 592 C C . SER A 1 72 ? 28.070 4.738 -21.548 1.00 59.12 72 SER A C 1
ATOM 594 O O . SER A 1 72 ? 28.634 5.150 -22.557 1.00 59.12 72 SER A O 1
ATOM 596 N N . SER A 1 73 ? 28.181 5.358 -20.367 1.00 54.72 73 SER A N 1
ATOM 597 C CA . SER A 1 73 ? 29.002 6.555 -20.133 1.00 54.72 73 SER A CA 1
ATOM 598 C C . SER A 1 73 ? 30.474 6.246 -19.815 1.00 54.72 73 SER A C 1
ATOM 600 O O . SER A 1 73 ? 31.239 7.173 -19.542 1.00 54.72 73 SER A O 1
ATOM 602 N N . LEU A 1 74 ? 30.903 4.980 -19.835 1.00 53.00 74 LEU A N 1
ATOM 603 C CA . LEU A 1 74 ? 32.328 4.662 -19.776 1.00 53.00 74 LEU A CA 1
ATOM 604 C C . LEU A 1 74 ? 32.952 5.025 -21.132 1.00 53.00 74 LEU A C 1
ATOM 606 O O . LEU A 1 74 ? 32.578 4.416 -22.137 1.00 53.00 74 LEU A O 1
ATOM 610 N N . PRO A 1 75 ? 33.874 6.008 -21.207 1.00 47.12 75 PRO A N 1
ATOM 611 C CA . PRO A 1 75 ? 34.553 6.303 -22.455 1.00 47.12 75 PRO A CA 1
ATOM 612 C C . PRO A 1 75 ? 35.321 5.048 -22.860 1.00 47.12 75 PRO A C 1
ATOM 614 O O . PRO A 1 75 ? 36.227 4.601 -22.158 1.00 47.12 75 PRO A O 1
ATOM 617 N N . PHE A 1 76 ? 34.896 4.457 -23.975 1.00 53.09 76 PHE A N 1
ATOM 618 C CA . PHE A 1 76 ? 35.572 3.363 -24.654 1.00 53.09 76 PHE A CA 1
ATOM 619 C C . PHE A 1 76 ? 37.060 3.721 -24.771 1.00 53.09 76 PHE A C 1
ATOM 621 O O . PHE A 1 76 ? 37.432 4.607 -25.542 1.00 53.09 76 PHE A O 1
ATOM 628 N N . LEU A 1 77 ? 37.914 3.070 -23.980 1.00 51.44 77 LEU A N 1
ATOM 629 C CA . LEU A 1 77 ? 39.354 3.163 -24.179 1.00 51.44 77 LEU A CA 1
ATOM 630 C C . LEU A 1 77 ? 39.697 2.281 -25.387 1.00 51.44 77 LEU A C 1
ATOM 632 O O . LEU A 1 77 ? 39.338 1.100 -25.389 1.00 51.44 77 LEU A O 1
ATOM 636 N N . PRO A 1 78 ? 40.357 2.817 -26.427 1.00 40.59 78 PRO A N 1
ATOM 637 C CA . PRO A 1 78 ? 40.730 2.021 -27.581 1.00 40.59 78 PRO A CA 1
ATOM 638 C C . PRO A 1 78 ? 41.831 1.047 -27.154 1.00 40.59 78 PRO A C 1
ATOM 640 O O . PRO A 1 78 ? 42.957 1.456 -26.869 1.00 40.59 78 PRO A O 1
ATOM 643 N N . VAL A 1 79 ? 41.516 -0.250 -27.101 1.00 39.97 79 VAL A N 1
ATOM 644 C CA . VAL A 1 79 ? 42.545 -1.287 -26.991 1.00 39.97 79 VAL A CA 1
ATOM 645 C C . VAL A 1 79 ? 43.222 -1.376 -28.361 1.00 39.97 79 VAL A C 1
ATOM 647 O O . VAL A 1 79 ? 42.681 -1.919 -29.323 1.00 39.97 79 VAL A O 1
ATOM 650 N N . ASN A 1 80 ? 44.365 -0.702 -28.491 1.00 39.09 80 ASN A N 1
ATOM 651 C CA . ASN A 1 80 ? 45.180 -0.778 -29.694 1.00 39.09 80 ASN A CA 1
ATOM 652 C C . ASN A 1 80 ? 45.809 -2.175 -29.793 1.00 39.09 80 ASN A C 1
ATOM 654 O O . ASN A 1 80 ? 46.200 -2.767 -28.785 1.00 39.09 80 ASN A O 1
ATOM 658 N N . GLY A 1 81 ? 45.851 -2.701 -31.014 1.00 40.47 81 GLY A N 1
ATOM 659 C CA . GLY A 1 81 ? 46.147 -4.094 -31.308 1.00 40.47 81 GLY A CA 1
ATOM 660 C C . GLY A 1 81 ? 47.544 -4.571 -30.902 1.00 40.47 81 GLY A C 1
ATOM 661 O O . GLY A 1 81 ? 48.538 -3.864 -31.022 1.00 40.47 81 GLY A O 1
ATOM 662 N N . THR A 1 82 ? 47.554 -5.832 -30.474 1.00 43.38 82 THR A N 1
ATOM 663 C CA . THR A 1 82 ? 48.525 -6.891 -30.786 1.00 43.38 82 THR A CA 1
ATOM 664 C C . THR A 1 82 ? 50.018 -6.546 -30.731 1.00 43.38 82 THR A C 1
ATOM 666 O O . THR A 1 82 ? 50.607 -6.059 -31.692 1.00 43.38 82 THR A O 1
ATOM 669 N N . GLY A 1 83 ? 50.670 -6.985 -29.653 1.00 34.28 83 GLY A N 1
ATOM 670 C CA . GLY A 1 83 ? 52.125 -7.089 -29.568 1.00 34.28 83 GLY A CA 1
ATOM 671 C C . GLY A 1 83 ? 52.566 -7.788 -28.286 1.00 34.28 83 GLY A C 1
ATOM 672 O O . GLY A 1 83 ? 52.897 -7.114 -27.327 1.00 34.28 83 GLY A O 1
ATOM 673 N N . GLN A 1 84 ? 52.477 -9.123 -28.293 1.00 42.12 84 GLN A N 1
ATOM 674 C CA . GLN A 1 84 ? 53.169 -10.134 -27.471 1.00 42.12 84 GLN A CA 1
ATOM 675 C C . GLN A 1 84 ? 53.836 -9.702 -26.144 1.00 42.12 84 GLN A C 1
ATOM 677 O O . GLN A 1 84 ? 54.715 -8.851 -26.139 1.00 42.12 84 GLN A O 1
ATOM 682 N N . ILE A 1 85 ? 53.561 -10.452 -25.066 1.00 36.34 85 ILE A N 1
ATOM 683 C CA . ILE A 1 85 ? 54.534 -11.249 -24.275 1.00 36.34 85 ILE A CA 1
ATOM 684 C C . ILE A 1 85 ? 53.937 -11.559 -22.892 1.00 36.34 85 ILE A C 1
ATOM 686 O O . ILE A 1 85 ? 53.512 -10.660 -22.175 1.00 36.34 85 ILE A O 1
ATOM 690 N N . GLY A 1 86 ? 54.009 -12.834 -22.495 1.00 31.31 86 GLY A N 1
ATOM 691 C CA . GLY A 1 86 ? 54.087 -13.227 -21.086 1.00 31.31 86 GLY A CA 1
ATOM 692 C C . GLY A 1 86 ? 52.860 -13.937 -20.527 1.00 31.31 86 GLY A C 1
ATOM 693 O O . GLY A 1 86 ? 51.989 -13.318 -19.931 1.00 31.31 86 GLY A O 1
ATOM 694 N N . ASN A 1 87 ? 52.853 -15.263 -20.646 1.00 44.19 87 ASN A N 1
ATOM 695 C CA . ASN A 1 87 ? 52.026 -16.131 -19.818 1.00 44.19 87 ASN A CA 1
ATOM 696 C C . ASN A 1 87 ? 52.462 -16.004 -18.350 1.00 44.19 87 ASN A C 1
ATOM 698 O O . ASN A 1 87 ? 53.619 -16.282 -18.037 1.00 44.19 87 ASN A O 1
ATOM 702 N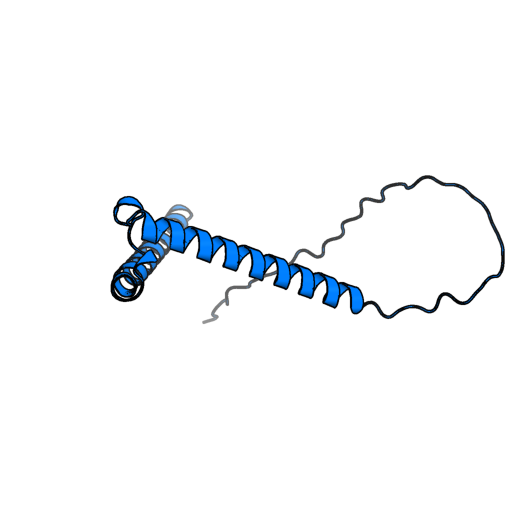 N . PHE A 1 88 ? 51.530 -15.713 -17.449 1.00 36.03 88 PHE A N 1
ATOM 703 C CA . PHE A 1 88 ? 51.422 -16.483 -16.216 1.00 36.03 88 PHE A CA 1
ATOM 704 C C . PHE A 1 88 ? 49.962 -16.521 -15.776 1.00 36.03 88 PHE A C 1
ATOM 706 O O . PHE A 1 88 ? 49.272 -15.518 -15.619 1.00 36.03 88 PHE A O 1
ATOM 713 N N . GLU A 1 89 ? 49.496 -17.748 -15.648 1.00 40.78 89 GLU A N 1
ATOM 714 C CA . GLU A 1 89 ? 48.266 -18.122 -14.994 1.00 40.78 89 GLU A CA 1
ATOM 715 C C . GLU A 1 89 ? 48.382 -17.778 -13.506 1.00 40.78 89 GLU A C 1
ATOM 717 O O . GLU A 1 89 ? 49.172 -18.388 -12.789 1.00 40.78 89 GLU A O 1
ATOM 722 N N . THR A 1 90 ? 47.575 -16.829 -13.030 1.00 42.34 90 THR A N 1
ATOM 723 C CA . THR A 1 90 ? 47.248 -16.741 -11.605 1.00 42.34 90 THR A CA 1
ATOM 724 C C . THR A 1 90 ? 45.760 -16.449 -11.456 1.00 42.34 90 THR A C 1
ATOM 726 O O . THR A 1 90 ? 45.280 -15.358 -11.749 1.00 42.34 90 THR A O 1
ATOM 729 N N . LYS A 1 91 ? 45.045 -17.504 -11.055 1.00 40.62 91 LYS A N 1
ATOM 730 C CA . LYS A 1 91 ? 43.811 -17.561 -10.254 1.00 40.62 91 LYS A CA 1
ATOM 731 C C . LYS A 1 91 ? 43.236 -16.197 -9.805 1.00 40.62 91 LYS A C 1
ATOM 733 O O . LYS A 1 91 ? 43.984 -15.403 -9.240 1.00 40.62 91 LYS A O 1
ATOM 738 N N . PRO A 1 92 ? 41.911 -15.953 -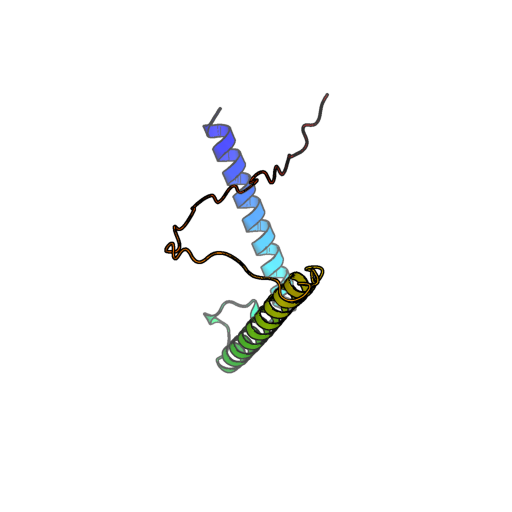9.919 1.00 39.47 92 PRO A N 1
ATOM 739 C CA . PRO A 1 92 ? 41.311 -14.726 -9.413 1.00 39.47 92 PRO A CA 1
ATOM 740 C C . PRO A 1 92 ? 41.361 -14.743 -7.884 1.00 39.47 92 PRO A C 1
ATOM 742 O O . PRO A 1 92 ? 40.577 -15.418 -7.215 1.00 39.47 92 PRO A O 1
ATOM 745 N N . GLU A 1 93 ? 42.322 -14.023 -7.324 1.00 33.59 93 GLU A N 1
ATOM 746 C CA . GLU A 1 93 ? 42.299 -13.650 -5.923 1.00 33.59 93 GLU A CA 1
ATOM 747 C C . GLU A 1 93 ? 41.304 -12.496 -5.789 1.00 33.59 93 GLU A C 1
ATOM 749 O O . GLU A 1 93 ? 41.474 -11.414 -6.352 1.00 33.59 93 GLU A O 1
ATOM 754 N N . ILE A 1 94 ? 40.195 -12.780 -5.109 1.00 50.66 94 ILE A N 1
ATOM 755 C CA . ILE A 1 94 ? 39.174 -11.804 -4.747 1.00 50.66 94 ILE A CA 1
ATOM 756 C C . ILE A 1 94 ? 39.847 -10.798 -3.812 1.00 50.66 94 ILE A C 1
ATOM 758 O O . ILE A 1 94 ? 39.939 -11.024 -2.607 1.00 50.66 94 ILE A O 1
ATOM 762 N N . CYS A 1 95 ? 40.327 -9.685 -4.360 1.00 31.92 95 CYS A N 1
ATOM 763 C CA . CYS A 1 95 ? 40.775 -8.569 -3.546 1.00 31.92 95 C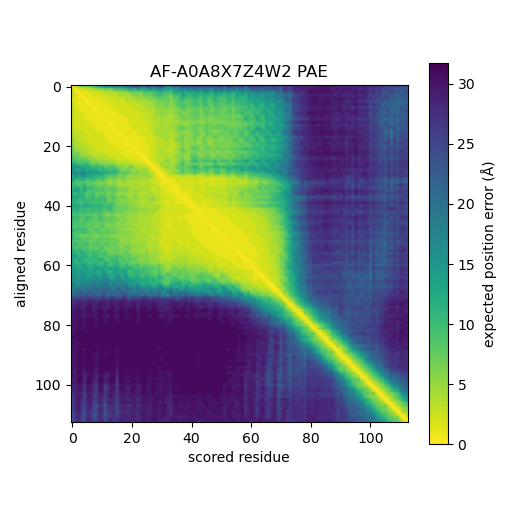YS A CA 1
ATOM 764 C C . CYS A 1 95 ? 39.527 -7.803 -3.096 1.00 31.92 95 CYS A C 1
ATOM 766 O O . CYS A 1 95 ? 39.012 -6.920 -3.785 1.00 31.92 95 CYS A O 1
ATOM 768 N N . VAL A 1 96 ? 38.989 -8.222 -1.948 1.00 47.31 96 VAL A N 1
ATOM 769 C CA . VAL A 1 96 ? 37.972 -7.486 -1.198 1.00 47.31 96 VAL A CA 1
ATOM 770 C C . VAL A 1 96 ? 38.617 -6.192 -0.710 1.00 47.31 96 VAL A C 1
ATOM 772 O O . VAL A 1 96 ? 39.194 -6.130 0.368 1.00 47.31 96 VAL A O 1
ATOM 775 N N . ALA A 1 97 ? 38.516 -5.147 -1.518 1.00 37.00 97 ALA A N 1
ATOM 776 C CA . ALA A 1 97 ? 38.753 -3.780 -1.089 1.00 37.00 97 ALA A CA 1
ATOM 777 C C . ALA A 1 97 ? 37.567 -2.928 -1.542 1.00 37.00 97 ALA A C 1
ATOM 779 O O . ALA A 1 97 ? 37.666 -2.090 -2.433 1.00 37.00 97 ALA A O 1
ATOM 780 N N . SER A 1 98 ? 36.412 -3.170 -0.916 1.00 44.25 98 SER A N 1
ATOM 781 C CA . SER A 1 98 ? 35.327 -2.192 -0.882 1.00 44.25 98 SER A CA 1
ATOM 782 C C . SER A 1 98 ? 35.761 -1.020 -0.006 1.00 44.25 98 SER A C 1
ATOM 784 O O . SER A 1 98 ? 35.393 -0.934 1.162 1.00 44.25 98 SER A O 1
ATOM 786 N N . THR A 1 99 ? 36.543 -0.099 -0.556 1.00 44.22 99 THR A N 1
ATOM 787 C CA . THR A 1 99 ? 36.659 1.252 -0.003 1.00 44.22 99 THR A CA 1
ATOM 788 C C . THR A 1 99 ? 35.509 2.089 -0.552 1.00 44.22 99 THR A C 1
ATOM 790 O O . THR A 1 99 ? 35.634 2.836 -1.517 1.00 44.22 99 THR A O 1
ATOM 793 N N . LEU A 1 100 ? 34.347 1.927 0.084 1.00 45.78 100 LEU A N 1
ATOM 794 C CA . LEU A 1 100 ? 33.259 2.901 0.049 1.00 45.78 100 LEU A CA 1
ATOM 795 C C . LEU A 1 100 ? 33.757 4.228 0.645 1.00 45.78 100 LEU A C 1
ATOM 797 O O . LEU A 1 100 ? 34.175 4.227 1.805 1.00 45.78 100 LEU A O 1
ATOM 801 N N . PRO A 1 101 ? 33.609 5.382 -0.026 1.00 42.31 101 PRO A N 1
ATOM 802 C CA . PRO A 1 101 ? 33.432 6.626 0.695 1.00 42.31 101 PRO A CA 1
AT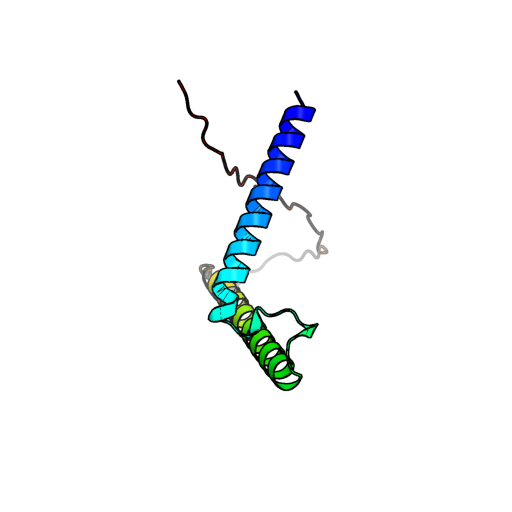OM 803 C C . PRO A 1 101 ? 31.959 6.696 1.112 1.00 42.31 101 PRO A C 1
ATOM 805 O O . PRO A 1 101 ? 31.096 7.176 0.382 1.00 42.31 101 PRO A O 1
ATOM 808 N N . HIS A 1 102 ? 31.656 6.160 2.293 1.00 49.62 102 HIS A N 1
ATOM 809 C CA . HIS A 1 102 ? 30.403 6.441 2.981 1.00 49.62 102 HIS A CA 1
ATOM 810 C C . HIS A 1 102 ? 30.588 7.690 3.841 1.00 49.62 102 HIS A C 1
ATOM 812 O O . HIS A 1 102 ? 31.105 7.571 4.943 1.00 49.62 102 HIS A O 1
ATOM 818 N N . VAL A 1 103 ? 30.149 8.858 3.357 1.00 38.41 103 VAL A N 1
ATOM 819 C CA . VAL A 1 103 ? 29.707 9.978 4.208 1.00 38.41 103 VAL A CA 1
ATOM 820 C C . VAL A 1 103 ? 28.675 10.809 3.431 1.00 38.41 103 VAL A C 1
ATOM 822 O O . VAL A 1 103 ? 29.016 11.789 2.777 1.00 38.41 103 VAL A O 1
ATOM 825 N N . ASN A 1 104 ? 27.393 10.448 3.527 1.00 42.50 104 ASN A N 1
ATOM 826 C CA . ASN A 1 104 ? 26.305 11.389 3.244 1.00 42.50 104 ASN A CA 1
ATOM 827 C C . ASN A 1 104 ? 25.934 12.061 4.567 1.00 42.50 104 ASN A C 1
ATOM 829 O O . ASN A 1 104 ? 25.059 11.594 5.293 1.00 42.50 104 ASN A O 1
ATOM 833 N N . ASN A 1 105 ? 26.649 13.133 4.903 1.00 39.38 105 ASN A N 1
ATOM 834 C CA . ASN A 1 105 ? 26.347 13.960 6.062 1.00 39.38 105 ASN A CA 1
ATOM 835 C C . ASN A 1 105 ? 25.172 14.894 5.716 1.00 39.38 105 ASN A C 1
ATOM 837 O O . ASN A 1 105 ? 25.378 15.977 5.173 1.00 39.38 105 ASN A O 1
ATOM 841 N N . PHE A 1 106 ? 23.935 14.475 5.999 1.00 45.16 106 PHE A N 1
ATOM 842 C CA . PHE A 1 106 ? 22.793 15.393 6.050 1.00 45.16 106 PHE A CA 1
ATOM 843 C C . PHE A 1 106 ? 22.890 16.200 7.351 1.00 45.16 106 PHE A C 1
ATOM 845 O O . PHE A 1 106 ? 22.335 15.835 8.386 1.00 45.16 106 PHE A O 1
ATOM 852 N N . GLY A 1 107 ? 23.667 17.282 7.301 1.00 39.62 107 GLY A N 1
ATOM 853 C CA . GLY A 1 107 ? 23.771 18.247 8.386 1.00 39.62 107 GLY A CA 1
ATOM 854 C C . GLY A 1 107 ? 22.469 19.029 8.528 1.00 39.62 107 GLY A C 1
ATOM 855 O O . GLY A 1 107 ? 22.143 19.858 7.681 1.00 39.62 107 GLY A O 1
ATOM 856 N N . TYR A 1 108 ? 21.734 18.782 9.610 1.00 45.53 108 TYR A N 1
ATOM 857 C CA . TYR A 1 108 ? 20.716 19.709 10.090 1.00 45.53 108 TYR A CA 1
ATOM 858 C C . TYR A 1 108 ? 21.414 20.983 10.576 1.00 45.53 108 TYR A C 1
ATOM 860 O O . TYR A 1 108 ? 22.367 20.926 11.354 1.00 45.53 108 TYR A O 1
ATOM 868 N N . GLY A 1 109 ? 20.961 22.128 10.064 1.00 46.47 109 GLY A N 1
ATOM 869 C CA . GLY A 1 109 ? 21.529 23.438 10.347 1.00 46.47 109 GLY A CA 1
ATOM 870 C C . GLY A 1 109 ? 21.547 23.755 11.841 1.00 46.47 109 GLY A C 1
ATOM 871 O O . GLY A 1 109 ? 20.510 23.794 12.499 1.00 46.47 109 GLY A O 1
ATOM 872 N N . HIS A 1 110 ? 22.742 24.030 12.354 1.00 50.00 110 HIS A N 1
ATOM 873 C CA . HIS A 1 110 ? 22.929 24.749 13.604 1.00 50.00 110 HIS A CA 1
ATOM 874 C C . HIS A 1 110 ? 22.632 26.234 13.364 1.00 50.00 110 HIS A C 1
ATOM 876 O O . HIS A 1 110 ? 23.383 26.916 12.670 1.00 50.00 110 HIS A O 1
ATOM 882 N N . GLY A 1 111 ? 21.535 26.730 13.939 1.00 52.84 111 GLY A N 1
ATOM 883 C CA . GLY A 1 111 ? 21.319 28.161 14.139 1.00 52.84 111 GLY A CA 1
ATOM 884 C C . GLY A 1 111 ? 22.239 28.675 15.248 1.00 52.84 111 GLY A C 1
ATOM 885 O O . GLY A 1 111 ? 22.344 28.057 16.308 1.00 52.84 111 GLY A O 1
ATOM 886 N N . ILE A 1 112 ? 22.923 29.780 14.975 1.00 59.06 112 ILE A N 1
ATOM 887 C CA . ILE A 1 112 ? 23.814 30.506 15.883 1.00 59.06 112 ILE A CA 1
ATOM 888 C C . ILE A 1 112 ? 23.122 31.832 16.221 1.00 59.06 112 ILE A C 1
ATOM 890 O O . ILE A 1 112 ? 22.769 32.542 15.287 1.00 59.06 112 ILE A O 1
ATOM 894 N N . PHE A 1 113 ? 22.958 32.072 17.530 1.00 56.31 113 PHE A N 1
ATOM 895 C CA . PHE A 1 113 ? 22.586 33.295 18.274 1.00 56.31 113 PHE A CA 1
ATOM 896 C C . PHE A 1 113 ? 21.459 34.201 17.757 1.00 56.31 113 PHE A C 1
ATOM 898 O O . PHE A 1 113 ? 21.609 34.834 16.692 1.00 56.31 113 PHE A O 1
#

Solvent-accessible surface area (backbone atoms only — not comparable to full-atom values): 7450 Å² total; per-residue (Å²): 113,69,67,60,53,54,50,51,51,52,51,50,52,49,52,50,53,51,51,52,51,51,52,53,62,64,42,46,83,78,35,74,86,69,50,58,76,91,74,53,50,72,69,56,48,51,53,50,50,53,52,50,52,51,50,52,52,53,50,55,53,50,53,52,50,53,52,50,55,63,62,67,68,57,79,81,73,82,82,75,81,88,80,87,86,81,92,75,94,71,78,91,73,84,78,86,71,86,79,72,88,84,75,87,80,84,75,77,82,82,84,76,134

Foldseek 3Di:
DVVVVVVVVVVVVVVVVVVVVVVLVVCVVVDVVSDPPVPDDPVRVVVVVVVVVVVVVVVVVVVVVVVVVVVVPPPPDDPDDDDDDDDDDDDDDPPPDPPDPDDPPPDDDDDDD

Radius of gyration: 27.11 Å; Cα contacts (8 Å, |Δi|>4): 11; chains: 1; bounding box: 70×51×61 Å

Secondary structure (DSSP, 8-state):
-HHHHHHHHHHHHHHHHHHHHHHHHHHTTT-GGGS-GGGS-HHHHHHHHHHHHHHHHHHHHHHHHHHHHHHHTS---------------------------------------